Protein AF-A0A3D5XAS9-F1 (afdb_monomer_lite)

pLDDT: mean 95.84, std 5.4, range [69.62, 98.75]

Structure (mmCIF, N/CA/C/O backbone):
data_AF-A0A3D5XAS9-F1
#
_entry.id   AF-A0A3D5XAS9-F1
#
loop_
_atom_site.group_PDB
_atom_site.id
_atom_site.type_symbol
_atom_site.label_atom_id
_atom_site.label_alt_id
_atom_site.label_comp_id
_atom_site.label_asym_id
_atom_site.label_entity_id
_atom_site.label_seq_id
_atom_site.pdbx_PDB_ins_code
_atom_site.Cartn_x
_atom_site.Cartn_y
_atom_site.Cartn_z
_atom_si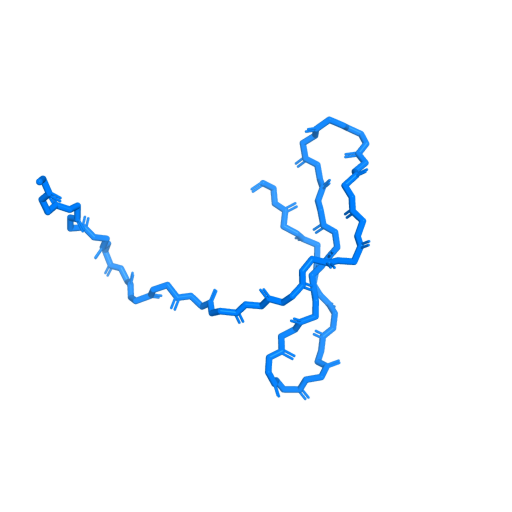te.occupancy
_atom_site.B_iso_or_equiv
_atom_site.auth_seq_id
_atom_site.auth_comp_id
_atom_site.auth_asym_id
_atom_site.auth_atom_id
_atom_site.pdbx_PDB_model_num
ATOM 1 N N . MET A 1 1 ? 1.712 9.422 -22.869 1.00 69.62 1 MET A N 1
ATOM 2 C CA . MET A 1 1 ? 2.949 9.126 -22.119 1.00 69.62 1 MET A CA 1
ATOM 3 C C . MET A 1 1 ? 2.840 7.706 -21.608 1.00 69.62 1 MET A C 1
ATOM 5 O O . MET A 1 1 ? 1.848 7.403 -20.957 1.00 69.62 1 MET A O 1
ATOM 9 N N . HIS A 1 2 ? 3.780 6.842 -21.980 1.00 83.06 2 HIS A N 1
ATOM 10 C CA . HIS A 1 2 ? 3.907 5.503 -21.414 1.00 83.06 2 HIS A CA 1
ATOM 11 C C . HIS A 1 2 ? 4.909 5.601 -20.264 1.00 83.06 2 HIS A C 1
ATOM 13 O O . HIS A 1 2 ? 5.963 6.207 -20.439 1.00 83.06 2 HIS A O 1
ATOM 19 N N . ILE A 1 3 ? 4.537 5.107 -19.088 1.00 89.75 3 ILE A N 1
ATOM 20 C CA . ILE A 1 3 ? 5.459 4.962 -17.964 1.00 89.75 3 ILE A CA 1
ATOM 21 C C . ILE A 1 3 ? 5.798 3.481 -17.890 1.00 89.75 3 ILE A C 1
ATOM 23 O O . ILE A 1 3 ? 4.910 2.662 -17.648 1.00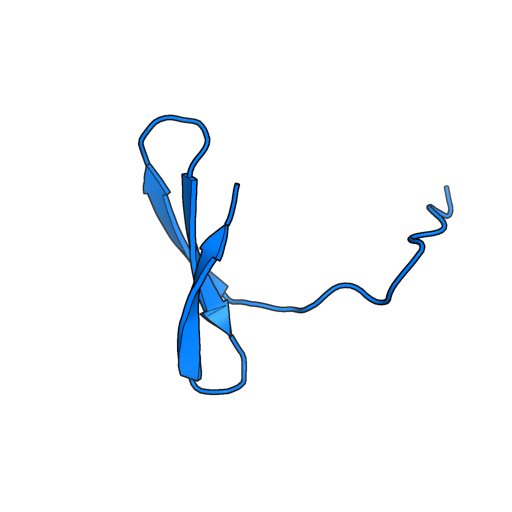 89.75 3 ILE A O 1
ATOM 27 N N . ASP A 1 4 ? 7.072 3.166 -18.098 1.00 91.75 4 ASP A N 1
ATOM 28 C CA . ASP A 1 4 ? 7.618 1.829 -17.910 1.00 91.75 4 ASP A CA 1
ATOM 29 C C . ASP A 1 4 ? 7.854 1.597 -16.417 1.00 91.75 4 ASP A C 1
ATOM 31 O O . ASP A 1 4 ? 8.790 2.130 -15.816 1.00 91.75 4 ASP A O 1
ATOM 35 N N . PHE A 1 5 ? 6.975 0.816 -15.792 1.00 94.12 5 PHE A N 1
ATOM 36 C CA . PHE A 1 5 ? 7.201 0.342 -14.433 1.00 94.12 5 PHE A CA 1
ATOM 37 C C . PHE A 1 5 ? 8.087 -0.910 -14.470 1.00 94.12 5 PHE A C 1
ATOM 39 O O . PHE A 1 5 ? 7.869 -1.777 -15.317 1.00 94.12 5 PHE A O 1
ATOM 46 N N . PRO A 1 6 ? 9.048 -1.063 -13.538 1.00 94.94 6 PRO A N 1
ATOM 47 C CA . PRO A 1 6 ? 9.917 -2.243 -13.499 1.00 94.94 6 PRO A CA 1
ATOM 48 C C . PRO A 1 6 ? 9.143 -3.540 -13.219 1.00 94.94 6 PRO A C 1
ATOM 50 O O . PRO A 1 6 ? 9.641 -4.630 -13.488 1.00 94.94 6 PRO A O 1
ATOM 53 N N . LEU A 1 7 ? 7.933 -3.422 -12.662 1.00 94.75 7 LEU A N 1
ATOM 54 C CA . LEU A 1 7 ? 7.027 -4.515 -12.341 1.00 94.75 7 LEU A CA 1
ATOM 55 C C . LEU A 1 7 ? 5.581 -4.098 -12.658 1.00 94.75 7 LEU A C 1
ATOM 57 O O . LEU A 1 7 ? 5.258 -2.909 -12.557 1.00 94.75 7 LEU A O 1
ATOM 61 N N . PRO A 1 8 ? 4.689 -5.052 -12.983 1.00 93.81 8 PRO A N 1
ATOM 62 C CA . PRO A 1 8 ? 3.262 -4.779 -13.095 1.00 93.81 8 PRO A CA 1
ATOM 63 C C . PRO A 1 8 ? 2.701 -4.197 -11.793 1.00 93.81 8 PRO A C 1
ATOM 65 O O . PRO A 1 8 ? 3.017 -4.666 -10.699 1.00 93.81 8 PRO A O 1
ATOM 68 N N . LEU A 1 9 ? 1.837 -3.191 -11.912 1.00 94.50 9 LEU A N 1
ATOM 69 C CA . LEU A 1 9 ? 1.154 -2.613 -10.759 1.00 94.50 9 LEU A CA 1
ATOM 70 C C . LEU A 1 9 ? 0.098 -3.579 -10.211 1.00 94.50 9 LEU A C 1
ATOM 72 O O . LEU A 1 9 ? -0.596 -4.261 -10.965 1.00 94.50 9 LEU A O 1
ATOM 76 N N . VAL A 1 10 ? -0.062 -3.580 -8.889 1.00 95.75 10 VAL A N 1
ATOM 77 C CA . VAL A 1 10 ? -1.097 -4.356 -8.197 1.00 95.75 10 VAL A CA 1
ATOM 78 C C . VAL A 1 10 ? -2.309 -3.463 -7.938 1.00 95.75 10 VAL A C 1
ATOM 80 O O . VAL A 1 10 ? -2.181 -2.375 -7.379 1.00 95.75 10 VAL A O 1
ATOM 83 N N . ALA A 1 11 ? -3.495 -3.918 -8.344 1.00 96.69 11 ALA A N 1
ATOM 84 C CA . ALA A 1 11 ? -4.744 -3.197 -8.114 1.00 96.69 11 ALA A CA 1
ATOM 85 C C . ALA A 1 11 ? -5.282 -3.420 -6.689 1.00 96.69 11 ALA A C 1
ATOM 87 O O . ALA A 1 11 ? -5.187 -4.517 -6.137 1.00 96.69 11 ALA A O 1
ATOM 88 N N . GLY A 1 12 ? -5.918 -2.391 -6.127 1.00 97.56 12 GLY A N 1
ATOM 89 C CA . GLY A 1 12 ? -6.612 -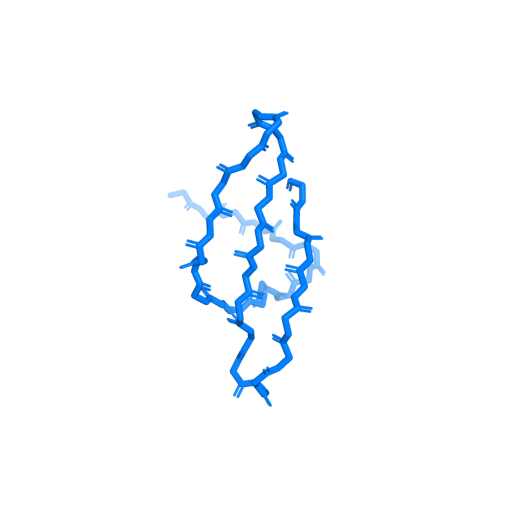2.470 -4.845 1.00 97.56 12 GLY A CA 1
ATOM 90 C C . GLY A 1 12 ? -7.604 -1.324 -4.653 1.00 97.56 12 GLY A C 1
ATOM 91 O O . GLY A 1 12 ? -7.555 -0.313 -5.360 1.00 97.56 12 GLY A O 1
ATOM 92 N N . ARG A 1 13 ? -8.528 -1.483 -3.703 1.00 98.56 13 ARG A N 1
ATOM 93 C CA . ARG A 1 13 ? -9.535 -0.473 -3.356 1.00 98.56 13 ARG A CA 1
ATOM 94 C C . ARG A 1 13 ? -9.130 0.260 -2.082 1.00 98.56 13 ARG A C 1
ATOM 96 O O . ARG A 1 13 ? -8.905 -0.353 -1.043 1.00 98.56 13 ARG A O 1
ATOM 103 N N . LEU A 1 14 ? -9.076 1.587 -2.162 1.00 98.44 14 LEU A N 1
ATOM 104 C CA . LEU A 1 14 ? -8.769 2.449 -1.024 1.00 98.44 14 LEU A CA 1
ATOM 105 C C . LEU A 1 14 ? -9.835 2.319 0.077 1.00 98.44 14 LEU A C 1
ATOM 107 O O . LEU A 1 14 ? -11.029 2.434 -0.203 1.00 98.44 14 LEU A O 1
ATOM 111 N N . ILE A 1 15 ? -9.387 2.143 1.323 1.00 98.56 15 ILE A N 1
ATOM 112 C CA . ILE A 1 15 ? -10.228 2.169 2.528 1.00 98.56 15 ILE A CA 1
ATOM 113 C C . ILE A 1 15 ? -10.137 3.548 3.187 1.00 98.56 15 ILE A C 1
ATOM 115 O O . ILE A 1 15 ? -11.147 4.226 3.367 1.00 98.56 15 ILE A O 1
ATOM 119 N N . LYS A 1 16 ? -8.920 3.977 3.548 1.00 98.50 16 LYS A N 1
ATOM 120 C CA . LYS A 1 16 ? -8.660 5.277 4.186 1.00 98.50 16 LYS A CA 1
ATOM 121 C C . LYS A 1 16 ? -7.241 5.752 3.907 1.00 98.50 16 LYS A C 1
ATOM 123 O O . LYS A 1 16 ? -6.321 4.947 3.821 1.00 98.50 16 LYS A O 1
ATOM 128 N N . ARG A 1 17 ? -7.061 7.072 3.853 1.00 98.50 17 ARG A N 1
ATOM 129 C CA . ARG A 1 17 ? -5.753 7.737 3.817 1.00 98.50 17 ARG A CA 1
ATOM 130 C C . ARG A 1 17 ? -5.523 8.471 5.132 1.00 98.50 17 ARG A C 1
ATOM 132 O O . ARG A 1 17 ? -6.410 9.171 5.613 1.00 98.50 17 ARG A O 1
ATOM 139 N N . PHE A 1 18 ? -4.343 8.328 5.716 1.00 98.62 18 PHE A N 1
ATOM 140 C CA . PHE A 1 18 ? -4.011 8.888 7.022 1.00 98.62 18 PHE A CA 1
ATOM 141 C C . PHE A 1 18 ? -2.531 9.253 7.106 1.00 98.62 18 PHE A C 1
ATOM 143 O O . PHE A 1 18 ? -1.741 8.936 6.221 1.00 98.62 18 PHE A O 1
ATOM 150 N N . LYS A 1 19 ? -2.164 10.005 8.153 1.00 97.25 19 LYS A N 1
ATOM 151 C CA . LYS A 1 19 ? -0.789 10.485 8.390 1.00 97.25 19 LYS A CA 1
ATOM 152 C C . LYS A 1 19 ? -0.127 11.102 7.143 1.00 97.25 19 LYS A C 1
ATOM 154 O O . LYS A 1 19 ? 1.085 11.110 7.037 1.00 97.25 19 LYS A O 1
ATOM 159 N N . ARG A 1 20 ? -0.925 11.670 6.225 1.00 97.00 20 ARG A N 1
ATOM 160 C CA . ARG A 1 20 ? -0.539 12.284 4.935 1.00 97.00 20 ARG A CA 1
ATOM 161 C C . ARG A 1 20 ? 0.032 11.311 3.890 1.00 97.00 20 ARG A C 1
ATOM 163 O O . ARG A 1 20 ? -0.327 11.453 2.720 1.00 97.00 20 ARG A O 1
ATOM 170 N N . PHE A 1 21 ? 0.848 10.346 4.305 1.00 97.69 21 PHE A N 1
ATOM 171 C CA . PHE A 1 21 ? 1.621 9.444 3.445 1.00 97.69 21 PHE A CA 1
ATOM 172 C C . PHE A 1 21 ? 1.273 7.962 3.626 1.00 97.69 21 PHE A C 1
ATOM 174 O O . PHE A 1 21 ? 2.017 7.124 3.157 1.00 97.69 21 PHE A O 1
ATOM 181 N N . LEU A 1 22 ? 0.193 7.613 4.334 1.00 98.44 22 LEU A N 1
ATOM 182 C CA . LEU A 1 22 ? -0.226 6.216 4.470 1.00 98.44 22 LEU A CA 1
ATOM 183 C C . LEU A 1 22 ? -1.650 6.018 3.962 1.00 98.44 22 LEU A C 1
ATOM 185 O O . LEU A 1 22 ? -2.514 6.888 4.134 1.00 98.44 22 LEU A O 1
ATOM 189 N N . ALA A 1 23 ? -1.902 4.857 3.369 1.00 98.75 23 ALA A N 1
ATOM 190 C CA . ALA A 1 23 ? -3.219 4.443 2.921 1.00 98.75 23 ALA A CA 1
ATOM 191 C C . ALA A 1 23 ? -3.448 2.956 3.192 1.00 98.75 23 ALA A C 1
ATOM 193 O O . ALA A 1 23 ? -2.639 2.130 2.790 1.00 98.75 23 ALA A O 1
ATOM 194 N N . ASP A 1 24 ? -4.571 2.617 3.818 1.00 9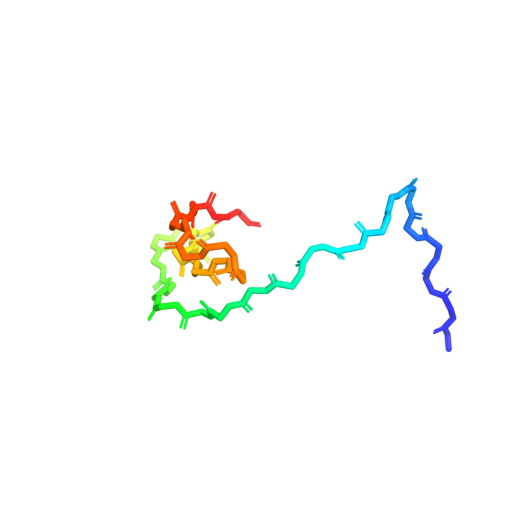8.75 24 ASP A N 1
ATOM 195 C CA . ASP A 1 24 ? -5.012 1.224 3.889 1.00 98.75 24 ASP A CA 1
ATOM 196 C C . ASP A 1 24 ? -5.811 0.892 2.625 1.00 98.75 24 ASP A C 1
ATOM 198 O O . ASP A 1 24 ? -6.722 1.640 2.236 1.00 98.75 24 ASP A O 1
ATOM 202 N N . VAL A 1 25 ? -5.461 -0.221 1.985 1.00 98.69 25 VAL A N 1
ATOM 203 C CA . VAL A 1 25 ? -6.000 -0.675 0.699 1.00 98.69 25 VAL A CA 1
ATOM 204 C C . VAL A 1 25 ? -6.369 -2.152 0.810 1.00 98.69 25 VAL A C 1
ATOM 206 O O . VAL A 1 25 ? -5.571 -2.947 1.301 1.00 98.69 25 VAL A O 1
ATOM 209 N N . VAL A 1 26 ? -7.559 -2.530 0.334 1.00 98.69 26 VAL A N 1
ATOM 210 C CA . VAL A 1 26 ? -7.938 -3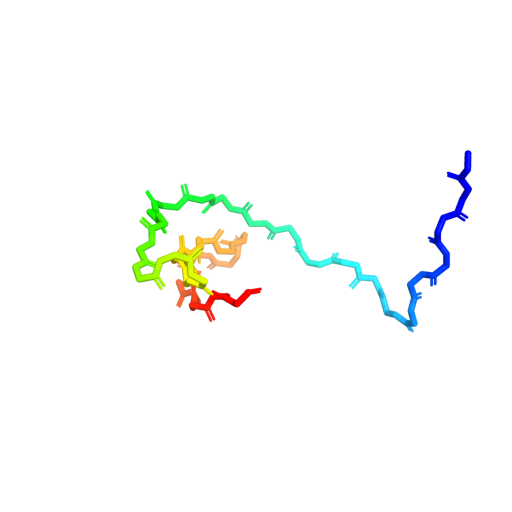.942 0.177 1.00 98.69 26 VAL A CA 1
ATOM 211 C C . VAL A 1 26 ? -7.555 -4.431 -1.217 1.00 98.69 26 VAL A C 1
ATOM 213 O O . VAL A 1 26 ? -7.914 -3.813 -2.224 1.00 98.69 26 VAL A O 1
ATOM 216 N N . LEU A 1 27 ? -6.801 -5.523 -1.278 1.00 98.31 27 LEU A N 1
ATOM 217 C CA . LEU A 1 27 ? -6.412 -6.189 -2.517 1.00 98.31 27 LEU A CA 1
ATOM 218 C C . LEU A 1 27 ? -7.548 -7.080 -3.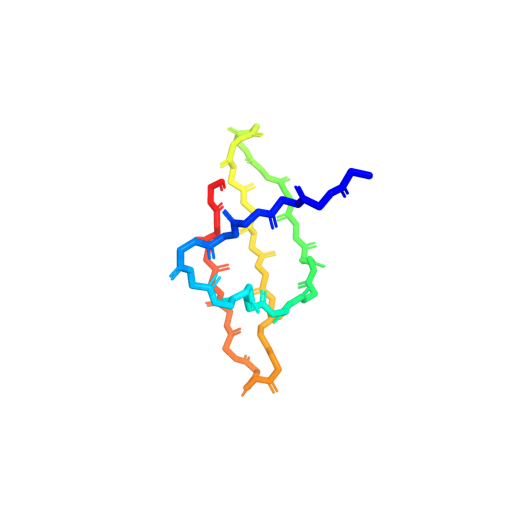030 1.00 98.31 27 LEU A C 1
ATOM 220 O O . LEU A 1 27 ? -8.465 -7.439 -2.294 1.00 98.31 27 LEU A O 1
ATOM 224 N N . ASN A 1 28 ? -7.460 -7.515 -4.288 1.00 97.12 28 ASN A N 1
ATOM 225 C CA . ASN A 1 28 ? -8.436 -8.452 -4.862 1.00 97.12 28 ASN A CA 1
ATOM 226 C C . ASN A 1 28 ? -8.463 -9.819 -4.150 1.00 97.12 28 ASN A C 1
ATOM 228 O O . ASN A 1 28 ? -9.449 -10.540 -4.261 1.00 97.12 28 ASN A O 1
ATOM 232 N N . SER A 1 29 ? -7.408 -10.169 -3.406 1.00 97.25 29 SER A N 1
ATOM 233 C CA . SER A 1 29 ? -7.368 -11.350 -2.534 1.00 97.25 29 SER A CA 1
ATOM 234 C C . SER A 1 29 ? -8.227 -11.209 -1.269 1.00 97.25 29 SER A C 1
ATOM 236 O O . SER A 1 29 ? -8.449 -12.198 -0.578 1.00 97.25 29 SER A O 1
ATOM 238 N N . GLY A 1 30 ? -8.690 -9.998 -0.941 1.00 97.50 30 GLY A N 1
ATOM 239 C CA . GLY A 1 30 ? -9.349 -9.667 0.326 1.00 97.50 30 GLY A CA 1
ATOM 240 C C . GLY A 1 30 ? -8.383 -9.249 1.441 1.00 97.50 30 GLY A C 1
ATOM 241 O O . GLY A 1 30 ? -8.826 -8.779 2.488 1.00 97.50 30 GLY A O 1
ATOM 242 N N . GLU A 1 31 ? -7.073 -9.366 1.222 1.00 98.38 31 GLU A N 1
ATOM 243 C CA . GLU A 1 31 ? -6.053 -8.894 2.160 1.00 98.38 31 GLU A CA 1
ATOM 244 C C . GLU A 1 31 ? -6.052 -7.363 2.256 1.00 98.38 31 GLU A C 1
ATOM 246 O O . GLU A 1 31 ? -6.213 -6.666 1.252 1.00 98.38 31 GLU A O 1
ATOM 251 N N . THR A 1 32 ? -5.846 -6.832 3.463 1.00 98.44 32 THR A N 1
ATOM 252 C CA . THR A 1 32 ? -5.640 -5.394 3.684 1.00 98.44 32 THR A CA 1
ATOM 253 C C . THR A 1 32 ? -4.160 -5.103 3.884 1.00 98.44 32 THR A C 1
ATOM 255 O O . THR A 1 32 ? -3.534 -5.679 4.770 1.00 98.44 32 THR A O 1
ATOM 258 N N . VAL A 1 33 ? -3.627 -4.168 3.100 1.00 98.44 33 VAL A N 1
ATOM 259 C CA . VAL A 1 33 ? -2.234 -3.708 3.179 1.00 98.44 33 VAL A CA 1
ATOM 260 C C . VAL A 1 33 ? -2.175 -2.204 3.445 1.00 98.44 33 VAL A C 1
ATOM 262 O O . VAL A 1 33 ? -3.070 -1.464 3.030 1.00 98.44 33 VAL A O 1
ATOM 265 N N . THR A 1 34 ? -1.109 -1.735 4.098 1.00 98.44 34 THR A N 1
ATOM 266 C CA . THR A 1 34 ? -0.809 -0.301 4.228 1.00 98.44 34 THR A CA 1
ATOM 267 C C . THR A 1 34 ? 0.228 0.100 3.178 1.00 98.44 34 THR A C 1
ATOM 269 O O . THR A 1 34 ? 1.364 -0.369 3.211 1.00 98.44 34 THR A O 1
ATOM 272 N N . ALA A 1 35 ? -0.163 0.976 2.255 1.00 97.25 35 ALA A N 1
ATOM 273 C CA . ALA A 1 35 ? 0.688 1.559 1.222 1.00 97.25 35 ALA A CA 1
ATOM 274 C C . ALA A 1 35 ? 1.217 2.944 1.637 1.00 97.25 35 ALA A C 1
ATOM 276 O O . ALA A 1 35 ? 0.555 3.653 2.405 1.00 97.25 35 ALA A O 1
ATOM 277 N N . HIS A 1 36 ? 2.385 3.319 1.103 1.00 96.25 36 HIS A N 1
ATOM 278 C CA . HIS A 1 36 ? 2.985 4.654 1.216 1.00 96.25 36 HIS A CA 1
ATOM 279 C C . HIS A 1 36 ? 2.776 5.469 -0.067 1.00 96.25 36 HIS A C 1
ATOM 281 O O . HIS A 1 36 ? 2.859 4.859 -1.155 1.00 96.25 36 HIS A O 1
#

Foldseek 3Di:
DDDDDPDDDFDWAWDDDDPPQWTWTQGPVRDIDIHD

Secondary structure (DSSP, 8-state):
-----SSPPPPEEEEEEETTTEEEEEETTS-EEEE-

Sequence (36 aa):
MHIDFPLPLVAGRLIKRFKRFLADVVLNSGETVTAH

Radius of gyration: 11.72 Å; chains: 1; bounding box: 20×24×30 Å